Protein AF-A0A6L9ZD69-F1 (afdb_monomer)

Secondary structure (DSSP, 8-state):
--HHHHHHHHHHHHHHHHH-HHHHHHHHHHHHHHHHHHHHHHHHHHHHHHHHHHHHHHHH----HHHHHHHHHHHHHHHHHHHHH----PPPSS----TTTSHHHHHHHHHHHHT-

Foldseek 3Di:
DDVVVVVVVVVVVVVVCVPCVPVVCVVVVVVVVVVVVVLVVLLCVLVVVLVVLVVCCVVVVDDDPVSVVSNVVSVVVNVVSVVVVPDDPDDDPDDPDDCVNCVVVVVVVVVVVVVD

Sequence (116 aa):
MTNEEFDTLVKKLEDYAQRYPDNYKLRVGLLAALGYAYIFLVLAGLLGVLGLVVLLIYYSGRINRGMVQLIIVLLVPAWMIMRSLWVSFPPPQGLKLQRQQVPKLFALIDELTKAL

pLDDT: mean 78.88, std 9.64, range [49.59, 91.69]

Mean predicted aligned error: 13.27 Å

Nearest PDB structures (foldseek):
  6s1k-assembly1_E  TM=3.209E-01  e=5.555E+00  Escherichia coli str. K-12 substr. MG1655star

Solvent-accessible surface area (backbone atoms only — not comparable to full-atom values): 6846 Å² total; per-residue (Å²): 137,56,74,66,61,52,53,54,49,50,53,52,51,52,58,50,46,72,75,37,54,66,64,48,51,50,51,53,48,50,51,49,49,51,54,51,51,50,54,50,49,54,49,50,52,50,51,48,54,48,49,50,54,51,49,50,33,68,76,66,72,57,87,50,72,67,56,55,52,48,46,55,64,50,46,54,60,53,49,50,53,56,51,66,70,58,73,77,75,72,77,76,92,68,83,86,79,51,64,86,80,42,50,70,61,50,51,52,51,55,51,57,62,74,75,110

Structure (mmCIF, N/CA/C/O backbone):
data_AF-A0A6L9ZD69-F1
#
_entry.id   AF-A0A6L9ZD69-F1
#
loop_
_atom_site.group_PDB
_atom_site.id
_atom_site.type_symbol
_atom_site.label_atom_id
_atom_site.label_alt_id
_atom_site.label_comp_id
_atom_site.label_asym_id
_atom_site.label_entity_id
_atom_site.label_seq_id
_atom_site.pdbx_PDB_ins_code
_atom_site.Cartn_x
_atom_site.Cartn_y
_atom_site.Cartn_z
_atom_site.occupancy
_atom_site.B_iso_or_equiv
_atom_site.auth_seq_id
_atom_site.auth_comp_id
_atom_site.auth_asym_id
_atom_site.auth_atom_id
_atom_site.pdbx_PDB_model_num
ATOM 1 N N . MET A 1 1 ? 2.672 14.466 24.519 1.00 52.62 1 MET A N 1
ATOM 2 C CA . MET A 1 1 ? 1.301 14.013 24.800 1.00 52.62 1 MET A CA 1
ATOM 3 C C . MET A 1 1 ? 1.306 13.441 26.196 1.00 52.62 1 MET A C 1
ATOM 5 O O . MET A 1 1 ? 2.025 12.478 26.443 1.00 52.62 1 MET A O 1
ATOM 9 N N . THR A 1 2 ? 0.620 14.101 27.118 1.00 69.62 2 THR A N 1
ATOM 10 C CA . THR A 1 2 ? 0.375 13.592 28.473 1.00 69.62 2 THR A CA 1
ATOM 11 C C . THR A 1 2 ? -0.798 12.607 28.432 1.00 69.62 2 THR A C 1
ATOM 13 O O . THR A 1 2 ? -1.668 12.716 27.569 1.00 69.62 2 THR A O 1
ATOM 16 N N . ASN A 1 3 ? -0.824 11.622 29.336 1.00 72.31 3 ASN A N 1
ATOM 17 C CA . ASN A 1 3 ? -1.863 10.576 29.354 1.00 72.31 3 ASN A CA 1
ATOM 18 C C . ASN A 1 3 ? -3.293 11.156 29.419 1.00 72.31 3 ASN A C 1
ATOM 20 O O . ASN A 1 3 ? -4.215 10.600 28.836 1.00 72.31 3 ASN A O 1
ATOM 24 N N . GLU A 1 4 ? -3.462 12.323 30.042 1.00 72.06 4 GLU A N 1
ATOM 25 C CA . GLU A 1 4 ? -4.757 12.999 30.174 1.00 72.06 4 GLU A CA 1
ATOM 26 C C . GLU A 1 4 ? -5.291 13.561 28.844 1.00 72.06 4 GLU A C 1
ATOM 28 O O . GLU A 1 4 ? -6.488 13.484 28.567 1.00 72.06 4 GLU A O 1
ATOM 33 N N . GLU A 1 5 ? -4.420 14.084 27.974 1.00 70.62 5 GLU A N 1
ATOM 34 C CA . GLU A 1 5 ? -4.816 14.554 26.636 1.00 70.62 5 GLU A CA 1
ATOM 35 C C . GLU A 1 5 ? -5.302 13.389 25.769 1.00 70.62 5 GLU A C 1
ATOM 37 O O . GLU A 1 5 ? -6.270 13.530 25.018 1.00 70.62 5 GLU A O 1
ATOM 42 N N . PHE A 1 6 ? -4.654 12.229 25.908 1.00 73.81 6 PHE A N 1
ATOM 43 C CA . PHE A 1 6 ? -5.044 11.003 25.223 1.00 73.81 6 PHE A CA 1
ATOM 44 C C . PHE A 1 6 ? -6.410 10.508 25.713 1.00 73.81 6 PHE A C 1
ATOM 46 O O . PHE A 1 6 ? -7.304 10.307 24.894 1.00 73.81 6 PHE A O 1
ATOM 53 N N . ASP A 1 7 ? -6.625 10.427 27.028 1.00 73.88 7 ASP A N 1
ATOM 54 C CA . ASP A 1 7 ? -7.905 10.004 27.616 1.00 73.88 7 ASP A CA 1
ATOM 55 C C . ASP A 1 7 ? -9.071 10.921 27.225 1.00 73.88 7 ASP A C 1
ATOM 57 O O . ASP A 1 7 ? -10.186 10.464 26.958 1.00 73.88 7 ASP A O 1
ATOM 61 N N . THR A 1 8 ? -8.819 12.228 27.131 1.00 76.94 8 THR A N 1
ATOM 62 C CA . THR A 1 8 ? -9.838 13.195 26.700 1.00 76.94 8 THR A CA 1
ATOM 63 C C . THR A 1 8 ? -10.195 13.016 25.219 1.00 76.94 8 THR A C 1
ATOM 65 O O . THR A 1 8 ? -11.357 13.172 24.830 1.00 76.94 8 THR A O 1
ATOM 68 N N . LEU A 1 9 ? -9.211 12.663 24.385 1.00 74.88 9 LEU A N 1
ATOM 69 C CA . LEU A 1 9 ? -9.415 12.357 22.969 1.00 74.88 9 LEU A CA 1
ATOM 70 C C . LEU A 1 9 ? -10.201 11.050 22.797 1.00 74.88 9 LEU A C 1
ATOM 72 O O . LEU A 1 9 ? -11.151 11.007 22.013 1.00 74.88 9 LEU A O 1
ATOM 76 N N . VAL A 1 10 ? -9.842 10.021 23.570 1.00 75.62 10 VAL A N 1
ATOM 77 C CA . VAL A 1 10 ? -10.506 8.711 23.585 1.00 75.62 10 VAL A CA 1
ATOM 78 C C . VAL A 1 10 ? -11.967 8.861 23.994 1.00 75.62 10 VAL A C 1
ATOM 80 O O . VAL A 1 10 ? -12.835 8.436 23.239 1.00 75.62 10 VAL A O 1
ATOM 83 N N . LYS A 1 11 ? -12.267 9.573 25.089 1.00 74.88 11 LYS A N 1
ATOM 84 C CA . LYS A 1 11 ? -13.656 9.825 25.517 1.00 74.88 11 LYS A CA 1
ATOM 85 C C . LYS A 1 11 ? -14.495 10.535 24.456 1.00 74.88 11 LYS A C 1
ATOM 87 O O . LYS A 1 11 ? -15.659 10.196 24.266 1.00 74.88 11 LYS A O 1
ATOM 92 N N . LYS A 1 12 ? -13.924 11.513 23.744 1.00 72.94 12 LYS A N 1
ATOM 93 C CA . LYS A 1 12 ? -14.631 12.197 22.646 1.00 72.94 12 LYS A CA 1
ATOM 94 C C . LYS A 1 12 ? -14.899 11.274 21.459 1.00 72.94 12 LYS A C 1
ATOM 96 O O . LYS A 1 12 ? -15.960 11.373 20.849 1.00 72.94 12 LYS A O 1
ATOM 101 N N . LEU A 1 13 ? -13.944 10.411 21.117 1.00 65.25 13 LEU A N 1
ATOM 102 C CA . LEU A 1 13 ? -14.095 9.425 20.045 1.00 65.25 13 LEU A CA 1
ATOM 103 C C . LEU A 1 13 ? -15.125 8.349 20.413 1.00 65.25 13 LEU A C 1
ATOM 105 O O . LEU A 1 13 ? -15.913 7.953 19.560 1.00 65.25 13 LEU A O 1
ATOM 109 N N . GLU A 1 14 ? -15.158 7.934 21.677 1.00 68.06 14 GLU A N 1
ATOM 110 C CA . GLU A 1 14 ? -16.082 6.933 22.216 1.00 68.06 14 GLU A CA 1
ATOM 111 C C . GLU A 1 14 ? -17.533 7.448 22.246 1.00 68.06 14 GLU A C 1
ATOM 113 O O . GLU A 1 14 ? -18.438 6.778 21.748 1.00 68.06 14 GLU A O 1
ATOM 118 N N . ASP A 1 15 ? -17.750 8.692 22.692 1.00 67.00 15 ASP A N 1
ATOM 119 C CA . ASP A 1 15 ? -19.071 9.348 22.691 1.00 67.00 15 ASP A CA 1
ATOM 120 C C . ASP A 1 15 ? -19.569 9.632 21.251 1.00 67.00 15 ASP A C 1
ATOM 122 O O . ASP A 1 15 ? -20.764 9.560 20.954 1.00 67.00 15 ASP A O 1
ATOM 126 N N . TYR A 1 16 ? -18.654 9.890 20.304 1.00 60.06 16 TYR A N 1
ATOM 127 C CA . TYR A 1 16 ? -18.993 10.038 18.881 1.00 60.06 16 TYR A CA 1
ATOM 128 C C . TYR A 1 16 ? -19.333 8.696 18.213 1.00 60.06 16 TYR A C 1
ATOM 130 O O . TYR A 1 16 ? -20.278 8.621 17.424 1.00 60.06 16 TYR A O 1
ATOM 138 N N . ALA A 1 17 ? -18.599 7.631 18.552 1.00 57.12 17 ALA A N 1
ATOM 139 C CA . ALA A 1 17 ? -18.852 6.279 18.060 1.00 57.12 17 ALA A CA 1
ATOM 140 C C . ALA A 1 17 ? -20.194 5.720 18.565 1.00 57.12 17 ALA A C 1
ATOM 142 O O . ALA A 1 17 ? -20.898 5.064 17.797 1.00 57.12 17 ALA A O 1
ATOM 143 N N . GLN A 1 18 ? -20.589 6.032 19.807 1.00 59.72 18 GLN A N 1
ATOM 144 C CA . GLN A 1 18 ? -21.883 5.621 20.369 1.00 59.72 18 GLN A CA 1
ATOM 145 C C . GLN A 1 18 ? -23.087 6.339 19.743 1.00 59.72 18 GLN A C 1
ATOM 147 O O . GLN A 1 18 ? -24.155 5.740 19.629 1.00 59.72 18 GLN A O 1
ATOM 152 N N . ARG A 1 19 ? -22.953 7.605 19.321 1.00 58.94 19 ARG A N 1
ATOM 153 C CA . ARG A 1 19 ? -24.095 8.381 18.797 1.00 58.94 19 ARG A CA 1
ATOM 154 C C . ARG A 1 19 ? -24.408 8.138 17.320 1.00 58.94 19 ARG A C 1
ATOM 156 O O . ARG A 1 19 ? -25.561 8.302 16.935 1.00 58.94 19 ARG A O 1
ATOM 163 N N . TYR A 1 20 ? -23.423 7.767 16.495 1.00 57.06 20 TYR A N 1
ATOM 164 C CA . TYR A 1 20 ? -23.610 7.573 15.045 1.00 57.06 20 TYR A CA 1
ATOM 165 C C . TYR A 1 20 ? -22.771 6.406 14.487 1.00 57.06 20 TYR A C 1
ATOM 167 O O . TYR A 1 20 ? -21.847 6.631 13.696 1.00 57.06 20 TYR A O 1
ATOM 175 N N . PRO A 1 21 ? -23.092 5.152 14.854 1.00 59.00 21 PRO A N 1
ATOM 176 C CA . PRO A 1 21 ? -22.287 3.982 14.501 1.00 59.00 21 PRO A CA 1
ATOM 177 C C . PRO A 1 21 ? -22.154 3.772 12.984 1.00 59.00 21 PRO A C 1
ATOM 179 O O . PRO A 1 21 ? -21.052 3.515 12.498 1.00 59.00 21 PRO A O 1
ATOM 182 N N . ASP A 1 22 ? -23.228 3.950 12.213 1.00 62.00 22 ASP A N 1
ATOM 183 C CA . ASP A 1 22 ? -23.207 3.686 10.766 1.00 62.00 22 ASP A CA 1
ATOM 184 C C . ASP A 1 22 ? -22.454 4.761 9.977 1.00 62.00 22 ASP A C 1
ATOM 186 O O . ASP A 1 22 ? -21.648 4.446 9.102 1.00 62.00 22 ASP A O 1
ATOM 190 N N . ASN A 1 23 ? -22.643 6.035 10.331 1.00 64.56 23 ASN A N 1
ATOM 191 C CA . ASN A 1 23 ? -21.961 7.150 9.669 1.00 64.56 23 ASN A CA 1
ATOM 192 C C . ASN A 1 23 ? -20.463 7.182 10.008 1.00 64.56 23 ASN A C 1
ATOM 194 O O . ASN A 1 23 ? -19.638 7.536 9.162 1.00 64.56 23 ASN A O 1
ATOM 198 N N . TYR A 1 24 ? -20.095 6.775 11.229 1.00 62.66 24 TYR A N 1
ATOM 199 C CA . TYR A 1 24 ? -18.699 6.618 11.623 1.00 62.66 24 TYR A CA 1
ATOM 200 C C . TYR A 1 24 ? -18.033 5.459 10.868 1.00 62.66 24 TYR A C 1
ATOM 202 O O . TYR A 1 24 ? -16.971 5.654 10.276 1.00 62.66 24 TYR A O 1
ATOM 210 N N . LYS A 1 25 ? -18.688 4.290 10.782 1.00 68.12 25 LYS A N 1
ATOM 211 C CA . LYS A 1 25 ? -18.208 3.138 9.995 1.00 68.12 25 LYS A CA 1
ATOM 212 C C . LYS A 1 25 ? -18.043 3.481 8.513 1.00 68.12 25 LYS A C 1
ATOM 214 O O . LYS A 1 25 ? -17.014 3.147 7.933 1.00 68.12 25 LYS A O 1
ATOM 219 N N . LEU A 1 26 ? -18.994 4.202 7.912 1.00 75.81 26 LEU A N 1
ATOM 220 C CA . LEU A 1 26 ? -18.906 4.659 6.520 1.00 75.81 26 LEU A CA 1
ATOM 221 C C . LEU A 1 26 ? -17.734 5.614 6.304 1.00 75.81 26 LEU A C 1
ATOM 223 O O . LEU A 1 26 ? -16.988 5.454 5.345 1.00 75.81 26 LEU A O 1
ATOM 227 N N . ARG A 1 27 ? -17.537 6.585 7.202 1.00 76.06 27 ARG A N 1
ATOM 228 C CA . ARG A 1 27 ? -16.461 7.576 7.082 1.00 76.06 27 ARG A CA 1
ATOM 229 C C . ARG A 1 27 ? -15.081 6.949 7.258 1.00 76.06 27 ARG A C 1
ATOM 231 O O . ARG A 1 27 ? -14.182 7.250 6.478 1.00 76.06 27 ARG A O 1
ATOM 238 N N . VAL A 1 28 ? -14.924 6.059 8.237 1.00 78.19 28 VAL A N 1
ATOM 239 C CA . VAL A 1 28 ? -13.689 5.286 8.439 1.00 78.19 28 VAL A CA 1
ATOM 240 C C . VAL A 1 28 ? -13.458 4.333 7.265 1.00 78.19 28 VAL A C 1
ATOM 242 O O . VAL A 1 28 ? -12.339 4.244 6.767 1.00 78.19 28 VAL A O 1
ATOM 245 N N . GLY A 1 29 ? -14.512 3.687 6.763 1.00 81.50 29 GLY A N 1
ATOM 246 C CA . GLY A 1 29 ? -14.459 2.831 5.579 1.00 81.50 29 GLY A CA 1
ATOM 247 C C . GLY A 1 29 ? -14.042 3.590 4.320 1.00 81.50 29 GLY A C 1
ATOM 248 O O . GLY A 1 29 ? -13.166 3.129 3.599 1.00 81.50 29 GLY A O 1
ATOM 249 N N . LEU A 1 30 ? -14.593 4.784 4.088 1.00 82.69 30 LEU A N 1
ATOM 250 C CA . LEU A 1 30 ? -14.194 5.686 3.003 1.00 82.69 30 LEU A CA 1
ATOM 251 C C . LEU A 1 30 ? -12.746 6.147 3.153 1.00 82.69 30 LEU A C 1
ATOM 253 O O . LEU A 1 30 ? -12.016 6.169 2.169 1.00 82.69 30 LEU A O 1
ATOM 257 N N . LEU A 1 31 ? -12.312 6.483 4.367 1.00 80.44 31 LEU A N 1
ATOM 258 C CA . LEU A 1 31 ? -10.930 6.881 4.625 1.00 80.44 31 LEU A CA 1
ATOM 259 C C . LEU A 1 31 ? -9.958 5.728 4.334 1.00 80.44 31 LEU A C 1
ATOM 261 O O . LEU A 1 31 ? -8.940 5.927 3.671 1.00 80.44 31 LEU A O 1
ATOM 265 N N . ALA A 1 32 ? -10.299 4.515 4.773 1.00 83.81 32 ALA A N 1
ATOM 266 C CA . ALA A 1 32 ? -9.541 3.308 4.468 1.00 83.81 32 ALA A CA 1
ATOM 267 C C . ALA A 1 32 ? -9.534 3.025 2.958 1.00 83.81 32 ALA A C 1
ATOM 269 O O . ALA A 1 32 ? -8.473 2.786 2.385 1.00 83.81 32 ALA A O 1
ATOM 270 N N . ALA A 1 33 ? -10.692 3.120 2.298 1.00 87.06 33 ALA A N 1
ATOM 271 C CA . ALA A 1 33 ? -10.824 2.941 0.857 1.00 87.06 33 ALA A CA 1
ATOM 272 C C . ALA A 1 33 ? -9.987 3.962 0.077 1.00 87.06 33 ALA A C 1
ATOM 274 O O . ALA A 1 33 ? -9.317 3.576 -0.872 1.00 87.06 33 ALA A O 1
ATOM 275 N N . LEU A 1 34 ? -9.956 5.232 0.497 1.00 88.56 34 LEU A N 1
ATOM 276 C CA . LEU A 1 34 ? -9.098 6.263 -0.093 1.00 88.56 34 LEU A CA 1
ATOM 277 C C . LEU A 1 34 ? -7.612 5.942 0.092 1.00 88.56 34 LEU A C 1
ATOM 279 O O . LEU A 1 34 ? -6.843 6.068 -0.860 1.00 88.56 34 LEU A O 1
ATOM 283 N N . GLY A 1 35 ? -7.212 5.486 1.283 1.00 85.50 35 GLY A N 1
ATOM 284 C CA . GLY A 1 35 ? -5.838 5.057 1.551 1.00 85.50 35 GLY A CA 1
ATOM 285 C C . GLY A 1 35 ? -5.400 3.922 0.623 1.00 85.50 35 GLY A C 1
ATOM 286 O O . GLY A 1 35 ? -4.369 4.025 -0.043 1.00 85.50 35 GLY A O 1
ATOM 287 N N . TYR A 1 36 ? -6.219 2.875 0.505 1.00 83.38 36 TYR A N 1
ATOM 288 C CA . TYR A 1 36 ? -5.953 1.774 -0.423 1.00 83.38 36 TYR A CA 1
ATOM 289 C C . TYR A 1 36 ? -6.001 2.222 -1.886 1.00 83.38 36 TYR A C 1
ATOM 291 O O . TYR A 1 36 ? -5.112 1.860 -2.654 1.00 83.38 36 TYR A O 1
ATOM 299 N N . ALA A 1 37 ? -6.982 3.037 -2.280 1.00 89.12 37 ALA A N 1
ATOM 300 C CA . ALA A 1 37 ? -7.103 3.550 -3.642 1.00 89.12 37 ALA A CA 1
ATOM 301 C C . ALA A 1 37 ? -5.859 4.339 -4.064 1.00 89.12 37 ALA A C 1
ATOM 303 O O . ALA A 1 37 ? -5.386 4.166 -5.185 1.00 89.12 37 ALA A O 1
ATOM 304 N N . TYR A 1 38 ? -5.286 5.147 -3.167 1.00 87.50 38 TYR A N 1
ATOM 305 C CA . TYR A 1 38 ? -4.031 5.851 -3.422 1.00 87.50 38 TYR A CA 1
ATOM 306 C C . TYR A 1 38 ?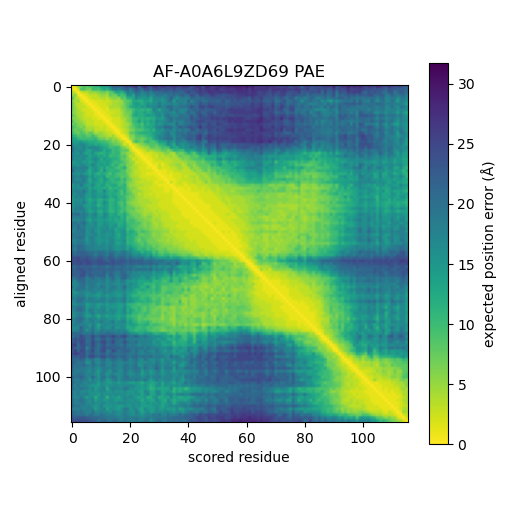 -2.865 4.880 -3.654 1.00 87.50 38 TYR A C 1
ATOM 308 O O . TYR A 1 38 ? -2.141 5.021 -4.639 1.00 87.50 38 TYR A O 1
ATOM 316 N N . ILE A 1 39 ? -2.711 3.858 -2.801 1.00 85.50 39 ILE A N 1
ATOM 317 C CA . ILE A 1 39 ? -1.665 2.832 -2.963 1.00 85.50 39 ILE A CA 1
ATOM 318 C C . ILE A 1 39 ? -1.817 2.120 -4.314 1.00 85.50 39 ILE A C 1
ATOM 320 O O . ILE A 1 39 ? -0.839 1.980 -5.051 1.00 85.50 39 ILE A O 1
ATOM 324 N N . PHE A 1 40 ? -3.040 1.716 -4.670 1.00 85.00 40 PHE A N 1
ATOM 325 C CA . PHE A 1 40 ? -3.323 1.067 -5.950 1.00 85.00 40 PHE A CA 1
ATOM 326 C C . PHE A 1 40 ? -3.084 1.991 -7.146 1.00 85.00 40 PHE A C 1
ATOM 328 O O . PHE A 1 40 ? -2.527 1.535 -8.140 1.00 85.00 40 PHE A O 1
ATOM 335 N N . LEU A 1 41 ? -3.443 3.275 -7.062 1.00 90.56 41 LEU A N 1
ATOM 336 C CA . LEU A 1 41 ? -3.178 4.256 -8.119 1.00 90.56 41 LEU A CA 1
ATOM 337 C C . LEU A 1 41 ? -1.682 4.452 -8.355 1.00 90.56 41 LEU A C 1
ATOM 339 O O . LEU A 1 41 ? -1.236 4.430 -9.501 1.00 90.56 41 LEU A O 1
ATOM 343 N N . VAL A 1 42 ? -0.900 4.606 -7.285 1.00 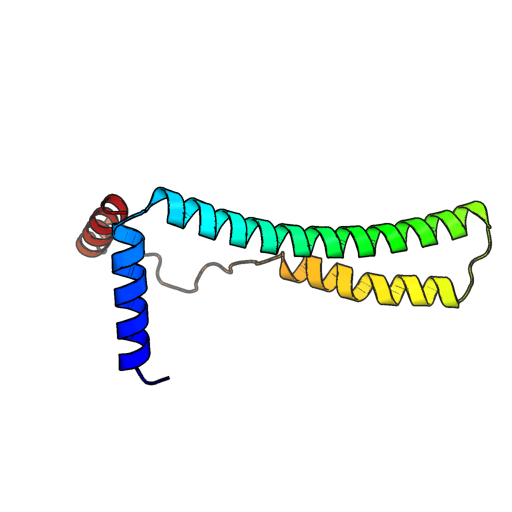87.88 42 VAL A N 1
ATOM 344 C CA . VAL A 1 42 ? 0.560 4.739 -7.379 1.00 87.88 42 VAL A CA 1
ATOM 345 C C . VAL A 1 42 ? 1.169 3.481 -7.998 1.00 87.88 42 VAL A C 1
ATOM 347 O O . VAL A 1 42 ? 1.986 3.579 -8.915 1.00 87.88 42 VAL A O 1
ATOM 350 N N . LEU A 1 43 ? 0.731 2.298 -7.557 1.00 86.94 43 LEU A N 1
ATOM 351 C CA . LEU A 1 43 ? 1.193 1.023 -8.100 1.00 86.94 43 LEU A CA 1
ATOM 352 C C . LEU A 1 43 ? 0.822 0.861 -9.583 1.00 86.94 43 LEU A C 1
ATOM 354 O O . LEU A 1 43 ? 1.668 0.474 -10.387 1.00 86.94 43 LEU A O 1
ATOM 358 N N . ALA A 1 44 ? -0.411 1.199 -9.963 1.00 89.31 44 ALA A N 1
ATOM 359 C CA . ALA A 1 44 ? -0.872 1.168 -11.347 1.00 89.31 44 ALA A CA 1
ATOM 360 C C . ALA A 1 44 ? -0.093 2.156 -12.227 1.00 89.31 44 ALA A C 1
ATOM 362 O O . ALA A 1 44 ? 0.270 1.809 -13.347 1.00 89.31 44 ALA A O 1
ATOM 363 N N . GLY A 1 45 ? 0.227 3.350 -11.720 1.00 90.69 45 GLY A N 1
ATOM 364 C CA . GLY A 1 45 ? 1.074 4.321 -12.412 1.00 90.69 45 GLY A CA 1
ATOM 365 C C . GLY A 1 45 ? 2.491 3.795 -12.651 1.00 90.69 45 GLY A C 1
ATOM 366 O O . GLY A 1 45 ? 2.982 3.843 -13.777 1.00 90.69 45 GLY A O 1
ATOM 367 N N . LEU A 1 46 ? 3.123 3.221 -11.621 1.00 87.38 46 LEU A N 1
ATOM 368 C CA . LEU A 1 46 ? 4.439 2.575 -11.723 1.00 87.38 46 LEU A CA 1
ATOM 369 C C . LEU A 1 46 ? 4.441 1.457 -12.776 1.00 87.38 46 LEU A C 1
ATOM 371 O O . LEU A 1 46 ? 5.289 1.444 -13.669 1.00 87.38 46 LEU A O 1
ATOM 375 N N . LEU A 1 47 ? 3.472 0.541 -12.701 1.00 86.81 47 LEU A N 1
ATOM 376 C CA . LEU A 1 47 ? 3.340 -0.563 -13.653 1.00 86.81 47 LEU A CA 1
ATOM 377 C C . LEU A 1 47 ? 2.988 -0.077 -15.062 1.00 86.81 47 LEU A C 1
ATOM 379 O O . LEU A 1 47 ? 3.486 -0.634 -16.035 1.00 86.81 47 LEU A O 1
ATOM 383 N N . GLY A 1 48 ? 2.179 0.975 -15.183 1.00 91.69 48 GLY A N 1
ATOM 384 C CA . GLY A 1 48 ? 1.821 1.589 -16.458 1.00 91.69 48 GLY A CA 1
ATOM 385 C C . GLY A 1 48 ? 3.034 2.188 -17.162 1.00 91.69 48 GLY A C 1
ATOM 386 O O . GLY A 1 48 ? 3.250 1.921 -18.341 1.00 91.69 48 GLY A O 1
ATOM 387 N N . VAL A 1 49 ? 3.876 2.929 -16.435 1.00 87.69 49 VAL A N 1
ATOM 388 C CA . VAL A 1 49 ? 5.132 3.468 -16.981 1.00 87.69 49 VAL A CA 1
ATOM 389 C C . VAL A 1 49 ? 6.091 2.338 -17.352 1.00 87.69 49 VAL A C 1
ATOM 391 O O . VAL A 1 49 ? 6.656 2.361 -18.444 1.00 87.69 49 VAL A O 1
ATOM 394 N N . LEU A 1 50 ? 6.240 1.317 -16.501 1.00 87.44 50 LEU A N 1
ATOM 395 C CA . LEU A 1 50 ? 7.039 0.129 -16.823 1.00 87.44 50 LEU A CA 1
ATOM 396 C C . LEU A 1 50 ? 6.542 -0.560 -18.102 1.00 87.44 50 LEU A C 1
ATOM 398 O O . LEU A 1 50 ? 7.336 -0.838 -18.999 1.00 87.44 50 LEU A O 1
ATOM 402 N N . GLY A 1 51 ? 5.232 -0.784 -18.215 1.00 88.06 51 GLY A N 1
ATOM 403 C CA . GLY A 1 51 ? 4.602 -1.378 -19.391 1.00 88.06 51 GLY A CA 1
ATOM 404 C C . GLY A 1 51 ? 4.806 -0.536 -20.649 1.00 88.06 51 GLY A C 1
ATOM 405 O O . GLY A 1 51 ? 5.149 -1.081 -21.695 1.00 88.06 51 GLY A O 1
ATOM 406 N N . LEU A 1 52 ? 4.685 0.791 -20.545 1.00 88.50 52 LEU A N 1
ATOM 407 C CA . LEU A 1 52 ? 4.941 1.711 -21.653 1.00 88.50 52 LEU A CA 1
ATOM 408 C C . LEU A 1 52 ? 6.393 1.610 -22.137 1.00 88.50 52 LEU A C 1
ATOM 410 O O . LEU A 1 52 ? 6.640 1.531 -23.337 1.00 88.50 52 LEU A O 1
ATOM 414 N N . VAL A 1 53 ? 7.358 1.5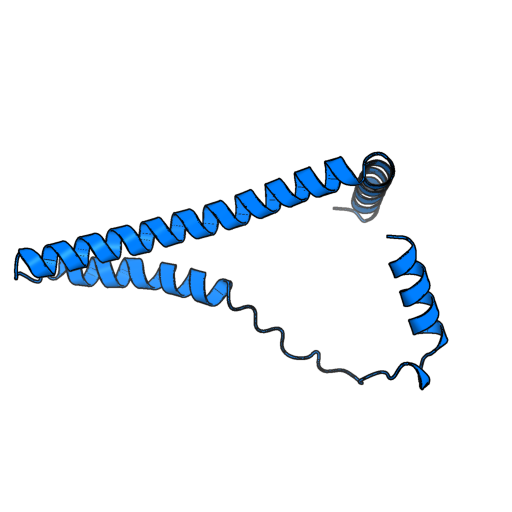70 -21.215 1.00 85.12 53 VAL A N 1
ATOM 415 C CA . VAL A 1 53 ? 8.783 1.431 -21.551 1.00 85.12 53 VAL A CA 1
ATOM 416 C C . VAL A 1 53 ? 9.049 0.094 -22.242 1.00 85.12 53 VAL A C 1
ATOM 418 O O . VAL A 1 53 ? 9.750 0.063 -23.251 1.00 85.12 53 VAL A O 1
ATOM 421 N N . VAL A 1 54 ? 8.455 -0.998 -21.753 1.00 84.94 54 VAL A N 1
ATOM 422 C CA . VAL A 1 54 ? 8.569 -2.327 -22.376 1.00 84.94 54 VAL A CA 1
ATOM 423 C C . VAL A 1 54 ? 7.948 -2.343 -23.774 1.00 84.94 54 VAL A C 1
ATOM 425 O O . VAL A 1 54 ? 8.575 -2.841 -24.708 1.00 84.94 54 VAL A O 1
ATOM 428 N N . LEU A 1 55 ? 6.762 -1.754 -23.952 1.00 87.62 55 LEU A N 1
ATOM 429 C CA . LEU A 1 55 ? 6.118 -1.623 -25.262 1.00 87.62 55 LEU A CA 1
ATOM 430 C C . LEU A 1 55 ? 6.984 -0.810 -26.230 1.00 87.62 55 LEU A C 1
ATOM 432 O O . LEU A 1 55 ? 7.184 -1.227 -27.368 1.00 87.62 55 LEU A O 1
ATOM 436 N N . LEU A 1 56 ? 7.547 0.314 -25.782 1.00 85.50 56 LEU A N 1
ATOM 437 C CA . LEU A 1 56 ? 8.445 1.133 -26.598 1.00 85.50 56 LEU A CA 1
ATOM 438 C C . LEU A 1 56 ? 9.695 0.359 -27.029 1.00 85.50 56 LEU A C 1
ATOM 440 O O . LEU A 1 56 ? 10.101 0.470 -28.184 1.00 85.50 56 LEU A O 1
ATOM 444 N N . ILE A 1 57 ? 10.284 -0.449 -26.142 1.00 84.19 57 ILE A N 1
ATOM 445 C CA . ILE A 1 57 ? 11.411 -1.328 -26.487 1.00 84.19 57 ILE A CA 1
ATOM 446 C C . ILE A 1 57 ? 10.980 -2.369 -27.525 1.00 84.19 57 ILE A C 1
ATOM 448 O O . ILE A 1 57 ? 11.691 -2.569 -28.507 1.00 84.19 57 ILE A O 1
ATOM 452 N N . TYR A 1 58 ? 9.820 -3.001 -27.334 1.00 85.19 58 TYR A N 1
ATOM 453 C CA . TYR A 1 58 ? 9.303 -4.027 -28.240 1.00 85.19 58 TYR A CA 1
ATOM 454 C C . TYR A 1 58 ? 9.064 -3.483 -29.656 1.00 85.19 58 TYR A C 1
ATOM 456 O O . TYR A 1 58 ? 9.501 -4.094 -30.627 1.00 85.19 58 TYR A O 1
ATOM 464 N N . TYR A 1 59 ? 8.437 -2.30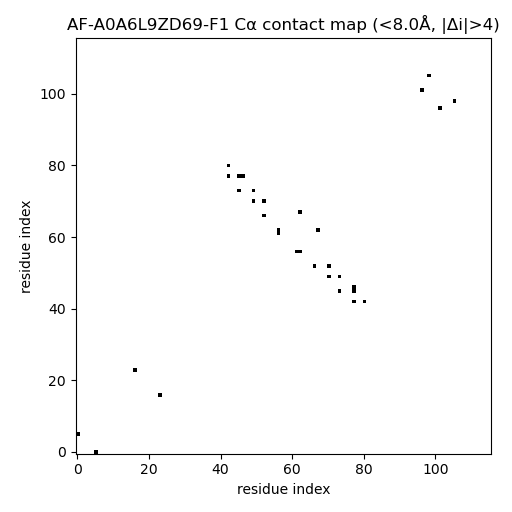8 -29.783 1.00 85.12 59 TYR A N 1
ATOM 465 C CA . TYR A 1 59 ? 8.161 -1.689 -31.085 1.00 85.12 59 TYR A CA 1
ATOM 466 C C . TYR A 1 59 ? 9.393 -1.046 -31.735 1.00 85.12 59 TYR A C 1
ATOM 468 O O . TYR A 1 59 ? 9.528 -1.076 -32.955 1.00 85.12 59 TYR A O 1
ATOM 476 N N . SER A 1 60 ? 10.289 -0.444 -30.948 1.00 79.81 60 SER A N 1
ATOM 477 C CA . SER A 1 60 ? 11.476 0.248 -31.472 1.00 79.81 60 SER A CA 1
ATOM 478 C C . SER A 1 60 ? 12.644 -0.709 -31.747 1.00 79.81 60 SER A C 1
ATOM 480 O O . SER A 1 60 ? 13.555 -0.377 -32.506 1.00 79.81 60 SER A O 1
ATOM 482 N N . GLY A 1 61 ? 12.663 -1.885 -31.107 1.00 78.88 61 GLY A N 1
ATOM 483 C CA . GLY A 1 61 ? 13.742 -2.877 -31.202 1.00 78.88 61 GLY A CA 1
ATOM 484 C C . GLY A 1 61 ? 15.090 -2.399 -30.646 1.00 78.88 61 GLY A C 1
ATOM 485 O O . GLY A 1 61 ? 16.090 -3.110 -30.735 1.00 78.88 61 GLY A O 1
ATOM 486 N N . ARG A 1 62 ? 15.148 -1.188 -30.077 1.00 77.44 62 ARG A N 1
ATOM 487 C CA . ARG A 1 62 ? 16.359 -0.573 -29.528 1.00 77.44 62 ARG A CA 1
ATOM 488 C C . ARG A 1 62 ? 16.278 -0.526 -28.014 1.00 77.44 62 ARG A C 1
ATOM 490 O O . ARG A 1 62 ? 15.395 0.109 -27.444 1.00 77.44 62 ARG A O 1
ATOM 497 N N . ILE A 1 63 ? 17.259 -1.144 -27.371 1.00 76.62 63 ILE A N 1
ATOM 498 C CA . ILE A 1 63 ? 17.443 -1.062 -25.926 1.00 76.62 63 ILE A CA 1
ATOM 499 C C . ILE A 1 63 ? 18.485 0.017 -25.656 1.00 76.62 63 ILE A C 1
ATOM 501 O O . ILE A 1 63 ? 19.648 -0.122 -26.030 1.00 76.62 63 ILE A O 1
ATOM 505 N N . ASN A 1 64 ? 18.070 1.104 -25.007 1.00 80.06 64 ASN A N 1
ATOM 506 C CA . ASN A 1 64 ? 18.992 2.125 -24.524 1.00 80.06 64 ASN A CA 1
ATOM 507 C C . ASN A 1 64 ? 19.301 1.894 -23.038 1.00 80.06 64 ASN A C 1
ATOM 509 O O . ASN A 1 64 ? 18.422 1.517 -22.260 1.00 80.06 64 ASN A O 1
ATOM 513 N N . ARG A 1 65 ? 20.532 2.198 -22.617 1.00 82.31 65 ARG A N 1
ATOM 514 C CA . ARG A 1 65 ? 20.968 2.108 -21.216 1.00 82.31 65 ARG A CA 1
ATOM 515 C C . ARG A 1 65 ? 20.061 2.916 -20.282 1.00 82.31 65 ARG A C 1
ATOM 517 O O . ARG A 1 65 ? 19.748 2.454 -19.190 1.00 82.31 65 ARG A O 1
ATOM 524 N N . GLY A 1 66 ? 19.563 4.064 -20.750 1.00 80.69 66 GLY A N 1
ATOM 525 C CA . GLY A 1 66 ? 18.593 4.882 -20.017 1.00 80.69 66 GLY A CA 1
ATOM 526 C C . GLY A 1 66 ? 17.263 4.172 -19.738 1.00 80.69 66 GLY A C 1
ATOM 527 O O . GLY A 1 66 ? 16.733 4.306 -18.643 1.00 80.69 66 GLY A O 1
ATOM 528 N N . MET A 1 67 ? 16.752 3.359 -20.670 1.00 79.94 67 MET A N 1
ATOM 529 C CA . MET A 1 67 ? 15.503 2.605 -20.477 1.00 79.94 67 MET A CA 1
ATOM 530 C C . MET A 1 67 ? 15.677 1.476 -19.459 1.00 79.94 67 MET A C 1
ATOM 532 O O . MET A 1 67 ? 14.815 1.278 -18.609 1.00 79.94 67 MET A O 1
ATOM 536 N N . VAL A 1 68 ? 16.817 0.778 -19.499 1.00 81.88 68 VAL A N 1
ATOM 537 C CA . VAL A 1 68 ? 17.150 -0.264 -18.513 1.00 81.88 68 VAL A CA 1
ATOM 538 C C . VAL A 1 68 ? 17.272 0.341 -17.115 1.00 81.88 68 VAL A C 1
ATOM 540 O O . VAL A 1 68 ? 16.714 -0.187 -16.156 1.00 81.88 68 VAL A O 1
ATOM 543 N N . GLN A 1 69 ? 17.955 1.480 -16.997 1.00 84.69 69 GLN A N 1
ATOM 544 C CA . GLN A 1 69 ? 18.119 2.173 -15.723 1.00 84.69 69 GLN A CA 1
ATOM 545 C C . GLN A 1 69 ? 16.783 2.704 -15.187 1.00 84.69 69 GLN A C 1
ATOM 547 O O . GLN A 1 69 ? 16.521 2.590 -13.992 1.00 84.69 69 GLN A O 1
ATOM 552 N N . LEU A 1 70 ? 15.908 3.200 -16.068 1.00 84.44 70 LEU A N 1
ATOM 553 C CA . LEU A 1 70 ? 14.551 3.615 -15.720 1.00 84.44 70 LEU A CA 1
ATOM 554 C C . LEU A 1 70 ? 13.725 2.432 -15.188 1.00 84.44 70 LEU A C 1
ATOM 556 O O . LEU A 1 70 ? 13.121 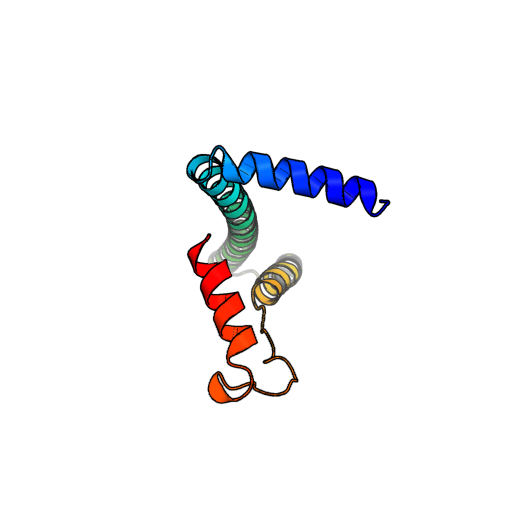2.550 -14.128 1.00 84.44 70 LEU A O 1
ATOM 560 N N . ILE A 1 71 ? 13.759 1.276 -15.864 1.00 85.00 71 ILE A N 1
ATOM 561 C CA . ILE A 1 71 ? 13.077 0.059 -15.398 1.00 85.00 71 ILE A CA 1
ATOM 562 C C . ILE A 1 71 ? 13.540 -0.305 -13.990 1.00 85.00 71 ILE A C 1
ATOM 564 O O . ILE A 1 71 ? 12.700 -0.485 -13.118 1.00 85.00 71 ILE A O 1
ATOM 568 N N . ILE A 1 72 ? 14.853 -0.360 -13.747 1.00 85.81 72 ILE A N 1
ATOM 569 C CA . ILE A 1 72 ? 15.410 -0.705 -12.430 1.00 85.81 72 ILE A CA 1
ATOM 570 C C . ILE A 1 72 ? 14.934 0.281 -11.355 1.00 85.81 72 ILE A C 1
ATOM 572 O O . ILE A 1 72 ? 14.492 -0.143 -10.288 1.00 85.81 72 ILE A O 1
ATOM 576 N N . VAL A 1 73 ? 14.971 1.586 -11.642 1.00 88.06 73 VAL A N 1
ATOM 577 C CA . VAL A 1 73 ? 14.533 2.632 -10.705 1.00 88.06 73 VAL A CA 1
ATOM 578 C C . VAL A 1 73 ? 13.039 2.537 -10.392 1.00 88.06 73 VAL A C 1
ATOM 580 O O . VAL A 1 73 ? 12.668 2.776 -9.249 1.00 88.06 73 VAL A O 1
ATOM 583 N N . LEU A 1 74 ? 12.185 2.159 -11.351 1.00 86.12 74 LEU A N 1
ATOM 584 C CA . LEU A 1 74 ? 10.755 1.923 -11.097 1.00 86.12 74 LEU A CA 1
ATOM 585 C C . LEU A 1 74 ? 10.479 0.578 -10.403 1.00 86.12 74 LEU A C 1
ATOM 587 O O . LEU A 1 74 ? 9.521 0.465 -9.638 1.00 86.12 74 LEU A O 1
ATOM 591 N N . LEU A 1 75 ? 11.304 -0.442 -10.637 1.00 87.62 75 LEU A N 1
ATOM 592 C CA . LEU A 1 75 ? 11.105 -1.777 -10.067 1.00 87.62 75 LEU A CA 1
ATOM 593 C C . LEU A 1 75 ? 11.307 -1.787 -8.549 1.00 87.62 75 LEU A C 1
ATOM 595 O O . LEU A 1 75 ? 10.552 -2.443 -7.836 1.00 87.62 75 LEU A O 1
ATOM 599 N N . VAL A 1 76 ? 12.285 -1.030 -8.045 1.00 89.19 76 VAL A N 1
ATOM 600 C CA . VAL A 1 76 ? 12.585 -0.929 -6.605 1.00 89.19 76 VAL A CA 1
ATOM 601 C C . VAL A 1 76 ? 11.378 -0.462 -5.769 1.00 89.19 76 VAL A C 1
ATOM 603 O O . VAL A 1 76 ? 10.993 -1.191 -4.851 1.00 89.19 76 VAL A O 1
ATOM 606 N N . PRO A 1 77 ? 10.738 0.694 -6.041 1.00 84.56 77 PRO A N 1
ATOM 607 C CA . PRO A 1 77 ? 9.575 1.142 -5.282 1.00 84.56 77 PRO A CA 1
ATOM 608 C C . PR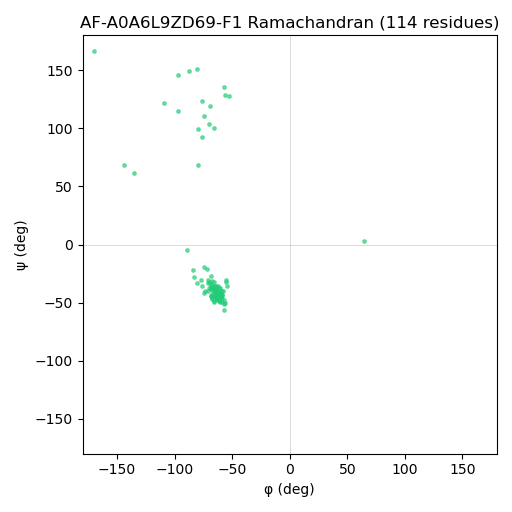O A 1 77 ? 8.356 0.239 -5.494 1.00 84.56 77 PRO A C 1
ATOM 610 O O . PRO A 1 77 ? 7.651 -0.038 -4.528 1.00 84.56 77 PRO A O 1
ATOM 613 N N . ALA A 1 78 ? 8.129 -0.284 -6.706 1.00 83.94 78 ALA A N 1
ATOM 614 C CA . ALA A 1 78 ? 7.049 -1.243 -6.949 1.00 83.94 78 ALA A CA 1
ATOM 615 C C . ALA A 1 78 ? 7.216 -2.506 -6.082 1.00 83.94 78 ALA A C 1
ATOM 617 O O . ALA A 1 78 ? 6.267 -2.952 -5.434 1.00 83.94 78 ALA A O 1
ATOM 618 N N . TRP A 1 79 ? 8.440 -3.036 -6.000 1.00 85.44 79 TRP A N 1
ATOM 619 C CA . TRP A 1 79 ? 8.776 -4.165 -5.135 1.00 85.44 79 TRP A CA 1
ATOM 620 C C . TRP A 1 79 ? 8.627 -3.827 -3.648 1.00 85.44 79 TRP A C 1
ATOM 622 O O . TRP A 1 79 ? 8.073 -4.628 -2.897 1.00 85.44 79 TRP A O 1
ATOM 632 N N . MET A 1 80 ? 9.074 -2.644 -3.207 1.00 86.44 80 MET A N 1
ATOM 633 C CA . MET A 1 80 ? 8.896 -2.206 -1.817 1.00 86.44 80 MET A CA 1
ATOM 634 C C . MET A 1 80 ? 7.421 -2.101 -1.431 1.00 86.44 80 MET A C 1
ATOM 636 O O . MET A 1 80 ? 7.057 -2.583 -0.362 1.00 86.44 80 MET A O 1
ATOM 640 N N . ILE A 1 81 ? 6.574 -1.521 -2.287 1.00 82.62 81 ILE A N 1
ATOM 641 C CA . ILE A 1 81 ? 5.128 -1.422 -2.042 1.00 82.62 81 ILE A CA 1
ATOM 642 C C . ILE A 1 81 ? 4.526 -2.825 -1.938 1.00 82.62 81 ILE A C 1
ATOM 644 O O . ILE A 1 81 ? 3.844 -3.127 -0.962 1.00 82.62 81 ILE A O 1
ATOM 648 N N . MET A 1 82 ? 4.839 -3.711 -2.888 1.00 81.06 82 MET A N 1
ATOM 649 C CA . MET A 1 82 ? 4.342 -5.089 -2.876 1.00 81.06 82 MET A CA 1
ATOM 650 C C . MET A 1 82 ? 4.768 -5.838 -1.606 1.00 81.06 82 MET A C 1
ATOM 652 O O . MET A 1 82 ? 3.959 -6.501 -0.962 1.00 81.06 82 MET A O 1
ATOM 656 N N . ARG A 1 83 ? 6.032 -5.682 -1.199 1.00 83.06 83 ARG A N 1
ATOM 657 C CA . ARG A 1 83 ? 6.563 -6.271 0.033 1.00 83.06 83 ARG A CA 1
ATOM 658 C C . ARG A 1 83 ? 5.915 -5.679 1.283 1.00 83.06 83 ARG A C 1
ATOM 660 O O . ARG A 1 83 ? 5.675 -6.415 2.230 1.00 83.06 83 ARG A O 1
ATOM 667 N N . SER A 1 84 ? 5.630 -4.379 1.295 1.00 78.94 84 SER A N 1
ATOM 668 C CA . SER A 1 84 ? 4.960 -3.715 2.417 1.00 78.94 84 SER A CA 1
ATOM 669 C C . SER A 1 84 ? 3.522 -4.194 2.601 1.00 78.94 84 SER A C 1
ATOM 671 O O . SER A 1 84 ? 3.038 -4.221 3.728 1.00 78.94 84 SER A O 1
ATOM 673 N N . LEU A 1 85 ? 2.840 -4.561 1.514 1.00 75.62 85 LEU A N 1
ATOM 674 C CA . LEU A 1 85 ? 1.514 -5.178 1.579 1.00 75.62 85 LEU A CA 1
ATOM 675 C C . LEU A 1 85 ? 1.579 -6.624 2.091 1.00 75.62 85 LEU A C 1
ATOM 677 O O . LEU A 1 85 ? 0.596 -7.145 2.614 1.00 75.62 85 LEU A O 1
ATOM 681 N N . TRP A 1 86 ? 2.744 -7.264 1.989 1.00 76.25 86 TRP A N 1
ATOM 682 C CA . TRP A 1 86 ? 2.988 -8.611 2.487 1.00 76.25 86 TRP A CA 1
ATOM 683 C C . TRP A 1 86 ? 3.245 -8.605 4.000 1.00 76.25 86 TRP A C 1
ATOM 685 O O . TRP A 1 86 ? 4.344 -8.882 4.483 1.00 76.25 86 TRP A O 1
ATOM 695 N N . VAL A 1 87 ? 2.210 -8.288 4.778 1.00 65.62 87 VAL A N 1
ATOM 696 C CA . VAL A 1 87 ? 2.254 -8.411 6.238 1.00 65.62 87 VAL A CA 1
ATOM 697 C C . VAL A 1 87 ? 2.113 -9.887 6.600 1.00 65.62 87 VAL A C 1
ATOM 699 O O . VAL A 1 87 ? 1.015 -10.426 6.720 1.00 65.62 87 VAL A O 1
ATOM 702 N N . SER A 1 88 ? 3.248 -10.568 6.751 1.00 64.44 88 SER A N 1
ATOM 703 C CA . SER A 1 88 ? 3.277 -11.854 7.442 1.00 64.44 88 SER A CA 1
ATOM 704 C C . SER A 1 88 ? 3.144 -11.568 8.932 1.00 64.44 88 SER A C 1
ATOM 706 O O . SER A 1 88 ? 4.048 -10.983 9.524 1.00 64.44 88 SER A O 1
ATOM 708 N N . PHE A 1 89 ? 2.011 -11.932 9.531 1.00 62.31 89 PHE A N 1
ATOM 709 C CA . PHE A 1 89 ? 1.881 -11.969 10.983 1.00 62.31 89 PHE A CA 1
ATOM 710 C C . PHE A 1 89 ? 2.535 -13.270 11.454 1.00 62.31 89 PHE A C 1
ATOM 712 O O . PHE A 1 89 ? 1.907 -14.326 11.324 1.00 62.31 89 PHE A O 1
ATOM 719 N N . PRO A 1 90 ? 3.790 -13.257 11.953 1.00 69.56 90 PRO A N 1
ATOM 720 C CA . PRO A 1 90 ? 4.330 -14.454 12.568 1.00 69.56 90 PRO A CA 1
ATOM 721 C C . PRO A 1 90 ? 3.375 -14.851 13.699 1.00 69.56 90 PRO A C 1
ATOM 723 O O . PRO A 1 90 ? 2.924 -13.970 14.441 1.00 69.56 90 PRO A O 1
ATOM 726 N N . PRO A 1 91 ? 3.023 -16.143 13.829 1.00 69.94 91 PRO A N 1
ATOM 727 C CA . PRO A 1 91 ? 2.190 -16.576 14.935 1.00 69.94 91 PRO A CA 1
ATOM 728 C C . PRO A 1 91 ? 2.850 -16.087 16.229 1.00 69.94 91 PRO A C 1
ATOM 730 O O . PRO A 1 91 ? 4.060 -16.288 16.397 1.00 69.94 91 PRO A O 1
ATOM 733 N N . PRO A 1 92 ? 2.106 -15.386 17.103 1.00 72.88 92 PRO A N 1
ATOM 734 C CA . PRO A 1 92 ? 2.686 -14.805 18.298 1.00 72.88 92 PRO A CA 1
ATOM 735 C C . PRO A 1 92 ? 3.357 -15.915 19.103 1.00 72.88 92 PRO A C 1
ATOM 737 O O . PRO A 1 92 ? 2.762 -16.967 19.353 1.00 72.88 92 PRO A O 1
ATOM 740 N N . GLN A 1 93 ? 4.616 -15.693 19.475 1.00 70.81 93 GLN A N 1
ATOM 741 C CA . GLN A 1 93 ? 5.330 -16.600 20.361 1.00 70.81 93 GLN A CA 1
ATOM 742 C C . GLN A 1 93 ? 4.705 -16.453 21.747 1.00 70.81 93 GLN A C 1
ATOM 744 O O . GLN A 1 93 ? 4.893 -15.447 22.426 1.00 70.81 93 GLN A O 1
ATOM 749 N N . GLY A 1 94 ? 3.885 -17.424 22.131 1.00 77.88 94 GLY A N 1
ATOM 750 C CA . GLY A 1 94 ? 3.139 -17.383 23.377 1.00 77.88 94 GLY A CA 1
ATOM 751 C C . GLY A 1 94 ? 2.467 -18.712 23.682 1.00 77.88 94 GLY A C 1
ATOM 752 O O . GLY A 1 94 ? 2.364 -19.600 22.831 1.00 77.88 94 GLY A O 1
ATOM 753 N N . LEU A 1 95 ? 2.009 -18.854 24.922 1.00 75.38 95 LEU A N 1
ATOM 754 C CA . LEU A 1 95 ? 1.263 -20.028 25.349 1.00 75.38 95 LEU A CA 1
ATOM 755 C C . LEU A 1 95 ? -0.111 -20.020 24.664 1.00 75.38 95 LEU A C 1
ATOM 757 O O . LEU A 1 95 ? -0.900 -19.096 24.864 1.00 75.38 95 LEU A O 1
ATOM 761 N N . LYS A 1 96 ? -0.418 -21.049 23.862 1.00 78.19 96 LYS A N 1
ATOM 762 C CA . LYS A 1 96 ? -1.774 -21.243 23.327 1.00 78.19 96 LYS A CA 1
ATOM 763 C C . LYS A 1 96 ? -2.726 -21.542 24.485 1.00 78.19 96 LYS A C 1
ATOM 765 O O . LYS A 1 96 ? -2.784 -22.673 24.959 1.00 78.19 96 LYS A O 1
ATOM 770 N N . LEU A 1 97 ? -3.464 -20.525 24.917 1.00 81.25 97 LEU A N 1
ATOM 771 C CA . LEU A 1 97 ? -4.505 -20.659 25.929 1.00 81.25 97 LEU A CA 1
ATOM 772 C C . LEU A 1 97 ? -5.748 -21.300 25.310 1.00 81.25 97 LEU A C 1
ATOM 774 O O . LEU A 1 97 ? -6.310 -20.796 24.338 1.00 81.25 97 LEU A O 1
ATOM 778 N N . GLN A 1 98 ? -6.183 -22.415 25.884 1.00 83.81 98 GLN A N 1
ATOM 779 C CA . GLN A 1 98 ? -7.452 -23.045 25.537 1.00 83.81 98 GLN A CA 1
ATOM 780 C C . GLN A 1 98 ? -8.581 -22.440 26.376 1.00 83.81 98 GLN A C 1
ATOM 782 O O . GLN A 1 98 ? -8.377 -22.063 27.532 1.00 83.81 98 GLN A O 1
ATOM 787 N N . ARG A 1 99 ? -9.799 -22.384 25.821 1.00 82.56 99 ARG A N 1
ATOM 788 C CA . ARG A 1 99 ? -10.979 -21.841 26.521 1.00 82.56 99 ARG A CA 1
ATOM 789 C C . ARG A 1 99 ? -11.230 -22.530 27.868 1.00 82.56 99 ARG A C 1
ATOM 791 O O . ARG A 1 99 ? -11.662 -21.872 28.808 1.00 82.56 99 ARG A O 1
ATOM 798 N N . GLN A 1 100 ? -10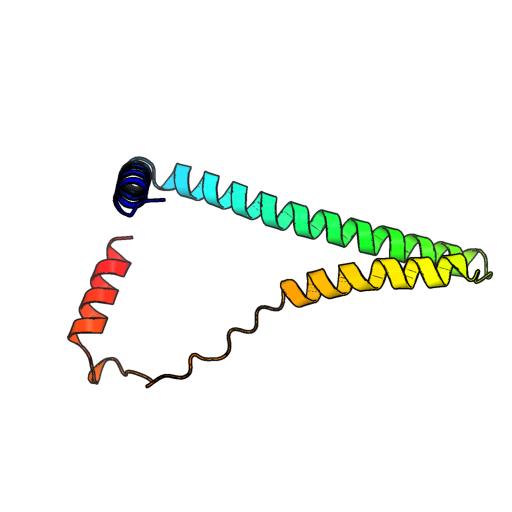.899 -23.818 27.988 1.00 85.25 100 GLN A N 1
ATOM 799 C CA . GLN A 1 100 ? -11.021 -24.569 29.243 1.00 85.25 100 GLN A CA 1
ATOM 800 C C . GLN A 1 100 ? -10.028 -24.117 30.325 1.00 85.25 100 GLN A C 1
ATOM 802 O O . GLN A 1 100 ? -10.314 -24.269 31.507 1.00 85.25 100 GLN A O 1
ATOM 807 N N . GLN A 1 101 ? -8.873 -23.565 29.943 1.00 86.25 101 GLN A N 1
ATOM 808 C CA . GLN A 1 101 ? -7.820 -23.165 30.884 1.00 86.25 101 GLN A CA 1
ATOM 809 C C . GLN A 1 101 ? -8.111 -21.808 31.531 1.00 86.25 101 GLN A C 1
ATOM 811 O O . GLN A 1 101 ? -7.758 -21.585 32.685 1.00 86.25 101 GLN A O 1
ATOM 816 N N . VAL A 1 102 ? -8.765 -20.900 30.799 1.00 87.88 102 VAL A N 1
ATOM 817 C CA . VAL A 1 102 ? -9.091 -19.544 31.271 1.00 87.88 102 VAL A CA 1
ATOM 818 C C . VAL A 1 102 ? -10.538 -19.157 30.917 1.00 87.88 102 VAL A C 1
ATOM 820 O O . VAL A 1 102 ? -10.771 -18.183 30.198 1.00 87.88 102 VAL A O 1
ATOM 823 N N . PRO A 1 103 ? -11.547 -19.890 31.428 1.00 87.44 103 PRO A N 1
ATOM 824 C CA . PRO A 1 103 ? -12.943 -19.715 31.022 1.00 87.44 103 PRO A CA 1
ATOM 825 C C . PRO A 1 103 ? -13.489 -18.320 31.346 1.00 87.44 103 PRO A C 1
ATOM 827 O O . PRO A 1 103 ? -14.231 -17.756 30.550 1.00 87.44 103 PRO A O 1
ATOM 830 N N . LYS A 1 104 ? -13.075 -17.721 32.471 1.00 88.12 104 LYS A N 1
ATOM 831 C CA . LYS A 1 104 ? -13.490 -16.360 32.857 1.00 88.12 104 LYS A CA 1
ATOM 832 C C . LYS A 1 104 ? -12.968 -15.287 31.898 1.00 88.12 104 LYS A C 1
ATOM 834 O O . LYS A 1 104 ? -13.683 -14.335 31.613 1.00 88.12 104 LYS A O 1
ATOM 839 N N . LEU A 1 105 ? -11.745 -15.452 31.386 1.00 87.75 105 LEU A N 1
ATOM 840 C CA . LEU A 1 105 ? -11.153 -14.514 30.430 1.00 87.75 105 LEU A CA 1
ATOM 841 C C . LEU A 1 105 ? -11.907 -14.557 29.098 1.00 87.75 105 LEU A C 1
ATOM 843 O O . LEU A 1 105 ? -12.262 -13.518 28.557 1.00 87.75 105 LEU A O 1
ATOM 847 N N . PHE A 1 106 ? -12.196 -15.759 28.595 1.00 88.81 106 PHE A N 1
ATOM 848 C CA . PHE A 1 106 ? -12.963 -15.902 27.359 1.00 88.81 106 PHE A CA 1
ATOM 849 C C . PHE A 1 106 ? -14.422 -15.467 27.512 1.00 88.81 106 PHE A C 1
ATOM 851 O O . PHE A 1 106 ? -14.953 -14.882 26.577 1.00 88.81 106 PHE A O 1
ATOM 858 N N . ALA A 1 107 ? -15.044 -15.676 28.677 1.00 89.31 107 ALA A N 1
ATOM 859 C CA . ALA A 1 107 ? -16.387 -15.165 28.949 1.00 89.31 107 ALA A CA 1
ATOM 860 C C . ALA A 1 107 ? -16.442 -13.628 28.875 1.00 89.31 107 ALA A C 1
ATOM 862 O O . ALA A 1 107 ? -17.337 -13.088 28.234 1.00 89.31 107 ALA A O 1
ATOM 863 N N . LEU A 1 108 ? -15.448 -12.938 29.448 1.00 87.19 108 LEU A N 1
ATOM 864 C CA . LEU A 1 108 ? -15.317 -11.480 29.339 1.00 87.19 108 LEU A CA 1
ATOM 865 C C . LEU A 1 108 ? -15.110 -11.020 27.889 1.00 87.19 108 LEU A C 1
ATOM 867 O O . LEU A 1 108 ? -15.723 -10.051 27.456 1.00 87.19 108 LEU A O 1
ATOM 871 N N . ILE A 1 109 ? -14.271 -11.716 27.115 1.00 88.00 109 ILE A N 1
ATOM 872 C CA . ILE A 1 109 ? -14.074 -11.401 25.689 1.00 88.00 109 ILE A CA 1
ATOM 873 C C . ILE A 1 109 ? -15.382 -11.574 24.908 1.00 88.00 109 ILE A C 1
ATOM 875 O O . ILE A 1 109 ? -15.724 -10.719 24.091 1.00 88.00 109 ILE A O 1
ATOM 879 N N . ASP A 1 110 ? -16.116 -12.662 25.150 1.00 86.94 110 ASP A N 1
ATOM 880 C CA . ASP A 1 110 ? -17.386 -12.940 24.475 1.00 86.94 110 ASP A CA 1
ATOM 881 C C . ASP A 1 110 ? -18.458 -11.889 24.844 1.00 86.94 110 ASP A C 1
ATOM 883 O O . ASP A 1 110 ? -19.255 -11.501 23.989 1.00 86.94 110 ASP A O 1
ATOM 887 N N . GLU A 1 111 ? -18.459 -11.394 26.086 1.00 85.56 111 GLU A N 1
ATOM 888 C CA . GLU A 1 111 ? -19.33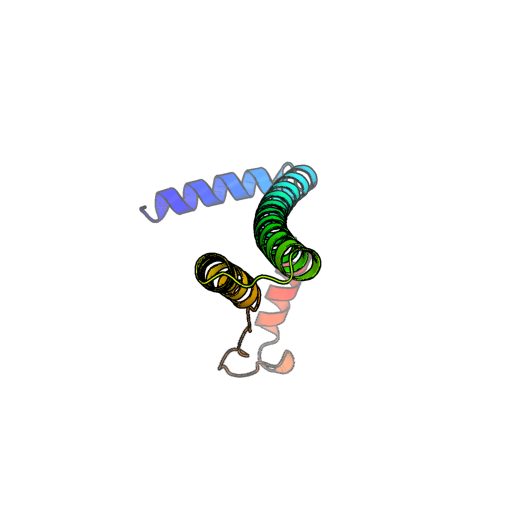0 -10.303 26.545 1.00 85.56 111 GLU A CA 1
ATOM 889 C C . GLU A 1 111 ? -19.002 -8.979 25.840 1.00 85.56 111 GLU A C 1
ATOM 891 O O . GLU A 1 111 ? -19.886 -8.355 25.253 1.00 85.56 111 GLU A O 1
ATOM 896 N N . LEU A 1 112 ? -17.723 -8.596 25.812 1.00 82.56 112 LEU A N 1
ATOM 897 C CA . LEU A 1 112 ? -17.265 -7.369 25.153 1.00 82.56 112 LEU A CA 1
ATOM 898 C C . LEU A 1 112 ? -17.491 -7.400 23.636 1.00 82.56 112 LEU A C 1
ATOM 900 O O . LEU A 1 112 ? -17.869 -6.394 23.046 1.00 82.56 112 LEU A O 1
ATOM 904 N N . THR A 1 113 ? -17.298 -8.556 22.997 1.00 77.69 113 THR A N 1
ATOM 905 C CA . THR A 1 113 ? -17.477 -8.703 21.542 1.00 77.69 113 THR A CA 1
ATOM 906 C C . THR A 1 113 ? -18.951 -8.632 21.138 1.00 77.69 113 THR A C 1
ATOM 908 O O . THR A 1 113 ? -19.255 -8.167 20.046 1.00 77.69 113 THR A O 1
ATOM 911 N N . LYS A 1 114 ? -19.881 -9.066 22.002 1.00 72.56 114 LYS A N 1
ATOM 912 C CA . LYS A 1 114 ? -21.330 -8.939 21.760 1.00 72.56 114 LYS A CA 1
ATOM 913 C C . LYS A 1 114 ? -21.867 -7.517 21.939 1.00 72.56 114 LYS A C 1
ATOM 915 O O . LYS A 1 114 ? -22.972 -7.249 21.479 1.00 72.56 114 LYS A O 1
ATOM 920 N N . ALA A 1 115 ? -21.135 -6.651 22.637 1.00 57.88 115 ALA A N 1
ATOM 921 C CA . ALA A 1 115 ? -21.528 -5.268 22.900 1.00 57.88 115 ALA A CA 1
ATOM 922 C C . ALA A 1 115 ? -21.072 -4.270 21.810 1.00 57.88 115 ALA A C 1
AT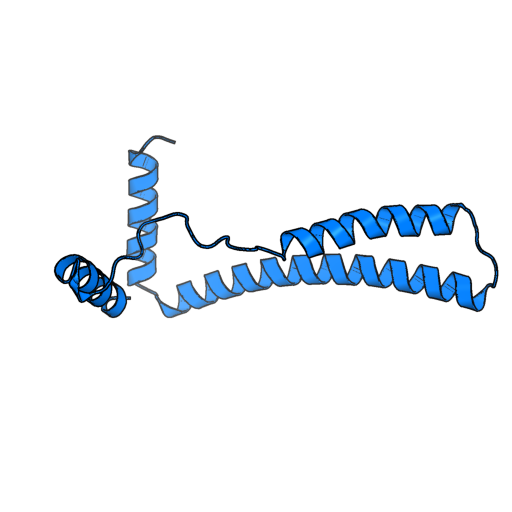OM 924 O O . ALA A 1 115 ? -21.420 -3.092 21.894 1.00 57.88 115 ALA A O 1
ATOM 925 N N . LEU A 1 116 ? -20.303 -4.733 20.813 1.00 49.59 116 LEU A N 1
ATOM 926 C CA . LEU A 1 116 ? -19.819 -3.984 19.638 1.00 49.59 116 LEU A CA 1
ATOM 927 C C . LEU A 1 116 ? -20.720 -4.184 18.408 1.00 49.59 116 LEU A C 1
ATOM 929 O O . LEU A 1 116 ? -20.802 -3.238 17.585 1.00 49.59 116 LEU A O 1
#

Radius of gyration: 24.38 Å; Cα contacts (8 Å, |Δi|>4): 16; chains: 1; bounding box: 45×39×64 Å